Protein AF-A0AAU3HEF8-F1 (afdb_monomer_lite)

Sequence (103 aa):
MNEHDYLRSLKKEDSYTFTYPFEYIAKNHGNDNYDIGTVDMVVRVEWNDSEAGYTIAYDVPDMHKIDPAEGNSDAEGFYESDVYWRLMDDLGSLGIGSEIIAV

pLDDT: mean 95.35, std 4.97, range [63.56, 98.62]

Foldseek 3Di:
DDPLVVLLVQDDDQKDKDKDKDKAFLADPDPPDGDIDIFIKIKMWGQDSVQSATEIDIDTPVQVSHDVVRVDDHPVVCCVPPVVVVVQVVCVVVVNHPSRYDD

Radius of gyration: 17.02 Å; chains: 1; bounding box: 34×21×53 Å

Secondary structure (DSSP, 8-state):
--HHHHHHHH---SEEEEEEEEEEEEEE-STT-EEEEEEEEEEEEEEETTTTEEEEEEE-TTGGG--GGGT---HHHHIIIIIHHHHHHHHHHTT--GGGB--

Structure (mmCIF, N/CA/C/O backbone):
data_AF-A0AAU3HEF8-F1
#
_entry.id   AF-A0AAU3HEF8-F1
#
loop_
_atom_site.group_PDB
_atom_site.id
_atom_site.type_symbol
_atom_site.label_atom_id
_atom_site.label_alt_id
_atom_site.label_comp_id
_atom_site.label_asym_id
_atom_site.label_entity_id
_atom_site.label_seq_id
_atom_site.pdbx_PDB_ins_code
_atom_site.Cartn_x
_atom_site.Cartn_y
_atom_site.Cartn_z
_atom_site.occupancy
_atom_site.B_iso_or_equiv
_atom_site.auth_seq_id
_atom_site.auth_comp_id
_atom_site.auth_asym_id
_atom_site.auth_atom_id
_atom_site.pdbx_PDB_model_num
ATOM 1 N N . MET A 1 1 ? 17.216 6.284 -29.069 1.00 63.56 1 MET A N 1
ATOM 2 C CA . MET A 1 1 ? 16.554 5.664 -27.909 1.00 63.56 1 MET A CA 1
ATOM 3 C C . MET A 1 1 ? 15.326 6.503 -27.633 1.00 63.56 1 MET A C 1
ATOM 5 O O . MET A 1 1 ? 15.493 7.710 -27.499 1.00 63.56 1 MET A O 1
ATOM 9 N N . ASN A 1 2 ? 14.125 5.927 -27.722 1.00 87.31 2 ASN A N 1
ATOM 10 C CA . ASN A 1 2 ? 12.912 6.646 -27.324 1.00 87.31 2 ASN A CA 1
ATOM 11 C C . ASN A 1 2 ? 12.757 6.560 -25.792 1.00 87.31 2 ASN A C 1
ATOM 13 O O . ASN A 1 2 ? 13.463 5.788 -25.141 1.00 87.31 2 ASN A O 1
ATOM 17 N N . GLU A 1 3 ? 11.881 7.381 -25.225 1.00 86.38 3 GLU A N 1
ATOM 18 C CA . GLU A 1 3 ? 11.660 7.450 -23.778 1.00 86.38 3 GLU A CA 1
ATOM 19 C C . GLU A 1 3 ? 11.222 6.102 -23.186 1.00 86.38 3 GLU A C 1
ATOM 21 O O . GLU A 1 3 ? 11.821 5.642 -22.223 1.00 86.38 3 GLU A O 1
ATOM 26 N N . HIS A 1 4 ? 10.285 5.395 -23.822 1.00 86.81 4 HIS A N 1
ATOM 27 C CA . HIS A 1 4 ? 9.837 4.078 -23.355 1.00 86.81 4 HIS A CA 1
ATOM 28 C C . HIS A 1 4 ? 10.957 3.026 -23.352 1.00 86.81 4 HIS A C 1
ATOM 30 O O . HIS A 1 4 ? 11.005 2.185 -22.461 1.00 86.81 4 HIS A O 1
ATOM 36 N N . ASP A 1 5 ? 11.864 3.048 -24.330 1.00 89.62 5 ASP A N 1
ATOM 37 C CA . ASP A 1 5 ? 13.014 2.143 -24.379 1.00 89.62 5 ASP A CA 1
ATOM 38 C C . ASP A 1 5 ? 13.998 2.450 -23.243 1.00 89.62 5 ASP A C 1
ATOM 40 O O . ASP A 1 5 ? 14.584 1.533 -22.669 1.00 89.62 5 ASP A O 1
ATOM 44 N N . TYR A 1 6 ? 14.159 3.734 -22.899 1.00 90.50 6 TYR A N 1
ATOM 45 C CA . TYR A 1 6 ? 14.939 4.144 -21.736 1.00 90.50 6 TYR A CA 1
ATOM 46 C C . TYR A 1 6 ? 14.288 3.659 -20.436 1.00 90.50 6 TYR A C 1
ATOM 48 O O . TYR A 1 6 ? 14.954 2.974 -19.665 1.00 90.50 6 TYR A O 1
ATOM 56 N N . LEU A 1 7 ? 12.995 3.917 -20.224 1.00 92.25 7 LEU A N 1
ATOM 57 C CA . LEU A 1 7 ? 12.278 3.487 -19.018 1.00 92.25 7 LEU A CA 1
ATOM 58 C C . LEU A 1 7 ? 12.285 1.957 -18.862 1.00 92.25 7 LEU A C 1
ATOM 60 O O . LEU A 1 7 ? 12.618 1.440 -17.798 1.00 92.25 7 LEU A O 1
ATOM 64 N N . ARG A 1 8 ? 12.062 1.207 -19.951 1.00 93.19 8 ARG A N 1
ATOM 65 C CA . ARG A 1 8 ? 12.200 -0.263 -19.969 1.00 93.19 8 ARG A CA 1
ATOM 66 C C . ARG A 1 8 ? 13.597 -0.737 -19.581 1.00 93.19 8 ARG A C 1
ATOM 68 O O . ARG A 1 8 ? 13.721 -1.796 -18.976 1.00 93.19 8 ARG A O 1
ATOM 75 N N . SER A 1 9 ? 14.646 0.020 -19.910 1.00 94.19 9 SER A N 1
ATOM 76 C CA . SER A 1 9 ? 16.019 -0.332 -19.520 1.00 94.19 9 SER A CA 1
ATOM 77 C C . SER A 1 9 ? 16.289 -0.175 -18.018 1.00 94.19 9 SER A C 1
ATOM 79 O O . SER A 1 9 ? 17.251 -0.753 -17.514 1.00 94.19 9 SER A O 1
ATOM 81 N N . LEU A 1 10 ? 15.447 0.583 -17.303 1.00 94.62 10 LEU A N 1
ATOM 82 C CA . LEU A 1 10 ? 15.537 0.784 -15.854 1.00 94.62 10 LEU A CA 1
ATOM 83 C C . LEU A 1 10 ? 14.797 -0.295 -15.054 1.00 94.62 10 LEU A C 1
ATOM 85 O O . LEU A 1 10 ? 15.031 -0.415 -13.847 1.00 94.62 10 LEU A O 1
ATOM 89 N N . LYS A 1 11 ? 13.938 -1.084 -15.717 1.00 94.94 11 LYS A N 1
ATOM 90 C CA . LYS A 1 11 ? 13.209 -2.204 -15.116 1.00 94.94 11 LYS A CA 1
ATOM 91 C C . LYS A 1 11 ? 14.155 -3.113 -14.328 1.00 94.94 11 LYS A C 1
ATOM 93 O O . LYS A 1 11 ? 15.295 -3.366 -14.727 1.00 94.94 11 LYS A O 1
ATOM 98 N N . LYS A 1 12 ? 13.650 -3.608 -13.201 1.00 94.81 12 LYS A N 1
ATOM 99 C CA . LYS A 1 12 ? 14.320 -4.576 -12.335 1.00 94.81 12 LYS A CA 1
ATOM 100 C C . LYS A 1 12 ? 13.624 -5.927 -12.498 1.00 94.81 12 LYS A C 1
ATOM 102 O O . LYS A 1 12 ? 13.835 -6.581 -13.514 1.00 94.81 12 LYS A O 1
ATOM 107 N N . GLU A 1 13 ? 12.773 -6.304 -11.554 1.00 96.38 13 GLU A N 1
ATOM 108 C CA . GLU A 1 13 ? 11.946 -7.511 -11.625 1.00 96.38 13 GLU A CA 1
ATOM 109 C C . GLU A 1 13 ? 10.565 -7.217 -12.238 1.00 96.38 13 GLU A C 1
ATOM 111 O O . GLU A 1 13 ? 10.201 -6.067 -12.477 1.00 96.38 13 GLU A O 1
ATOM 116 N N . ASP A 1 14 ? 9.778 -8.262 -12.504 1.00 96.81 14 ASP A N 1
ATOM 117 C CA . ASP A 1 14 ? 8.408 -8.115 -13.022 1.00 96.81 14 ASP A CA 1
ATOM 118 C C . ASP A 1 14 ? 7.421 -7.623 -11.955 1.00 96.81 14 ASP A C 1
ATOM 120 O O . ASP A 1 14 ? 6.466 -6.913 -12.273 1.00 96.81 14 ASP A O 1
ATOM 124 N N . SER A 1 15 ? 7.638 -8.000 -10.694 1.00 97.31 15 SER A N 1
ATOM 125 C CA . SER A 1 15 ? 6.716 -7.684 -9.606 1.00 97.31 15 SER A CA 1
ATOM 126 C C . SER A 1 15 ? 7.387 -7.682 -8.239 1.00 97.31 15 SER A C 1
ATOM 128 O O . SER A 1 15 ? 8.288 -8.484 -7.987 1.00 97.31 15 SER A O 1
ATOM 130 N N . TYR A 1 16 ? 6.845 -6.882 -7.328 1.00 97.94 16 TYR A N 1
ATOM 131 C CA . TYR A 1 16 ? 7.176 -6.875 -5.908 1.00 97.94 16 TYR A CA 1
ATOM 132 C C . TYR A 1 16 ? 5.901 -6.948 -5.072 1.00 97.94 16 TYR A C 1
ATOM 134 O O . TYR A 1 16 ? 4.829 -6.505 -5.485 1.00 97.94 16 TYR A O 1
ATOM 142 N N . THR A 1 17 ? 6.011 -7.512 -3.873 1.00 98.12 17 THR A N 1
ATOM 143 C CA . THR A 1 17 ? 4.939 -7.481 -2.877 1.00 98.12 17 THR A CA 1
ATOM 144 C C . THR A 1 17 ? 5.519 -7.033 -1.552 1.00 98.12 17 THR A C 1
ATOM 146 O O . THR A 1 17 ? 6.498 -7.607 -1.076 1.00 98.12 17 THR A O 1
ATOM 149 N N . PHE A 1 18 ? 4.889 -6.024 -0.967 1.00 98.19 18 PHE A N 1
ATOM 150 C CA . PHE A 1 18 ? 5.238 -5.464 0.326 1.00 98.19 18 PHE A CA 1
ATOM 151 C C . PHE A 1 18 ? 4.056 -5.603 1.279 1.00 98.19 18 PHE A C 1
ATOM 153 O O . PHE A 1 18 ? 2.895 -5.603 0.862 1.00 98.19 18 PHE A O 1
ATOM 160 N N . THR A 1 19 ? 4.363 -5.697 2.566 1.00 98.38 19 THR A N 1
ATOM 161 C CA . THR A 1 19 ? 3.366 -5.722 3.633 1.00 98.38 19 THR A CA 1
ATOM 162 C C . THR A 1 19 ? 3.731 -4.649 4.641 1.00 98.38 19 THR A C 1
ATOM 164 O O . THR A 1 19 ? 4.816 -4.692 5.224 1.00 98.38 19 THR A O 1
ATOM 167 N N . TYR A 1 20 ? 2.825 -3.698 4.846 1.00 98.50 20 TYR A N 1
ATOM 168 C CA . TYR A 1 20 ? 3.017 -2.589 5.769 1.00 98.50 20 TYR A CA 1
ATOM 169 C C . TYR A 1 20 ? 1.993 -2.668 6.896 1.00 98.50 20 TYR A C 1
ATOM 171 O O . TYR A 1 20 ? 0.802 -2.497 6.627 1.00 98.50 20 TYR A O 1
ATOM 179 N N . PRO A 1 21 ? 2.424 -2.883 8.149 1.00 98.00 21 PRO A N 1
ATOM 180 C CA . PRO A 1 21 ? 1.538 -2.683 9.281 1.00 98.00 21 PRO A CA 1
ATOM 181 C C . PRO A 1 21 ? 1.242 -1.188 9.435 1.00 98.00 21 PRO A C 1
ATOM 183 O O . PRO A 1 21 ? 2.163 -0.365 9.319 1.00 98.00 21 PRO A O 1
ATOM 186 N N . PHE A 1 22 ? -0.015 -0.862 9.727 1.00 96.81 22 PHE A N 1
ATOM 187 C CA . PHE A 1 22 ? -0.467 0.481 10.088 1.00 96.81 22 PHE A CA 1
ATOM 188 C C . PHE A 1 22 ? -1.445 0.430 11.269 1.00 96.81 22 PHE A C 1
ATOM 190 O O . PHE A 1 22 ? -2.099 -0.587 11.533 1.00 96.81 22 PHE A O 1
ATOM 197 N N . GLU A 1 23 ? -1.508 1.530 12.013 1.00 97.12 23 GLU A N 1
ATOM 198 C CA . GLU A 1 23 ? -2.368 1.668 13.187 1.00 97.12 23 GLU A CA 1
ATOM 199 C C . GLU A 1 23 ? -3.747 2.215 12.812 1.00 97.12 23 GLU A C 1
ATOM 201 O O . GLU A 1 23 ? -3.881 3.067 11.935 1.00 97.12 23 GLU A O 1
ATOM 206 N N . TYR A 1 24 ? -4.777 1.749 13.513 1.00 97.38 24 TYR A N 1
ATOM 207 C CA . TYR A 1 24 ? -6.135 2.273 13.401 1.00 97.38 24 TYR A CA 1
ATOM 208 C C . TYR A 1 24 ? -6.770 2.413 14.786 1.00 97.38 24 TYR A C 1
ATOM 210 O O . TYR A 1 24 ? -6.403 1.719 15.739 1.00 97.38 24 TYR A O 1
ATOM 218 N N . ILE A 1 25 ? -7.754 3.298 14.906 1.00 97.75 25 ILE A N 1
ATOM 219 C CA . ILE A 1 25 ? -8.547 3.465 16.122 1.00 97.75 25 ILE A CA 1
ATOM 220 C C . ILE A 1 25 ? -9.525 2.291 16.203 1.00 97.75 25 ILE A C 1
ATOM 222 O O . ILE A 1 25 ? -10.525 2.253 15.488 1.00 97.75 25 ILE A O 1
ATOM 226 N N . ALA A 1 26 ? -9.246 1.324 17.073 1.00 97.81 26 ALA A N 1
ATOM 227 C CA . ALA A 1 26 ? -10.157 0.218 17.349 1.00 97.81 26 ALA A CA 1
ATOM 228 C C . ALA A 1 26 ? -11.368 0.678 18.170 1.00 97.81 26 ALA A C 1
ATOM 230 O O . ALA A 1 26 ? -12.448 0.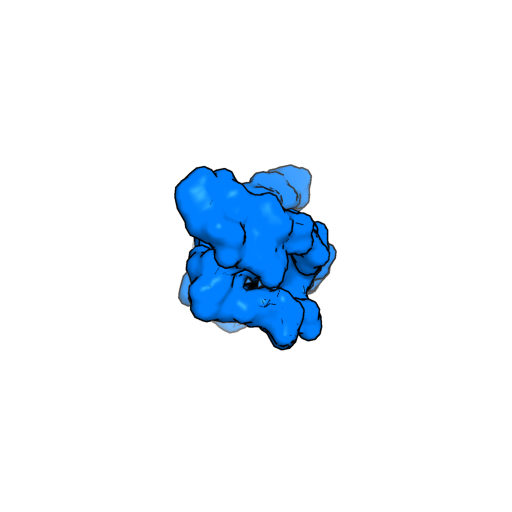102 18.046 1.00 97.81 26 ALA A O 1
ATOM 231 N N . LYS A 1 27 ? -11.180 1.700 19.016 1.00 98.06 27 LYS A N 1
ATOM 232 C CA . LYS A 1 27 ? -12.253 2.344 19.775 1.00 98.06 27 LYS A CA 1
ATOM 233 C C . LYS A 1 27 ? -11.872 3.749 20.230 1.00 98.06 27 LYS A C 1
ATOM 235 O O . LYS A 1 27 ? -10.778 3.959 20.747 1.00 98.06 27 LYS A O 1
ATOM 240 N N . ASN A 1 28 ? -12.801 4.686 20.121 1.00 96.94 28 ASN A N 1
ATOM 241 C CA . ASN A 1 28 ? -12.686 6.063 20.568 1.00 96.94 28 ASN A CA 1
ATOM 242 C C . ASN A 1 28 ? -13.506 6.270 21.851 1.00 96.94 28 ASN A C 1
ATOM 244 O O .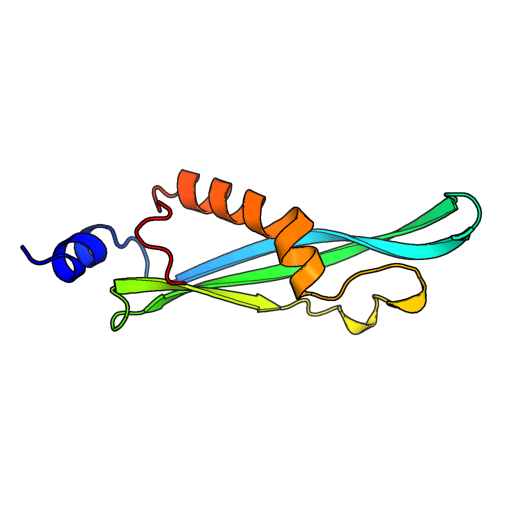 ASN A 1 28 ? -14.735 6.187 21.859 1.00 96.94 28 ASN A O 1
ATOM 248 N N . HIS A 1 29 ? -12.825 6.557 22.962 1.00 96.44 29 HIS A N 1
ATOM 249 C CA . HIS A 1 29 ? -13.461 6.838 24.256 1.00 96.44 29 HIS A CA 1
ATOM 250 C C . HIS A 1 29 ? -13.736 8.338 24.473 1.00 96.44 29 HIS A C 1
ATOM 252 O O . HIS A 1 29 ? -14.257 8.723 25.523 1.00 96.44 29 HIS A O 1
ATOM 258 N N . GLY A 1 30 ? -13.404 9.186 23.493 1.00 93.38 30 GLY A N 1
ATOM 259 C CA . GLY A 1 30 ? -13.442 10.645 23.581 1.00 93.38 30 GLY A CA 1
ATOM 260 C C . GLY A 1 30 ? -12.249 11.237 24.340 1.00 93.38 30 GLY A C 1
ATOM 261 O O . GLY A 1 30 ? -11.514 10.530 25.025 1.00 93.38 30 GLY A O 1
ATOM 262 N N . ASN A 1 31 ? -12.070 12.561 24.240 1.00 92.56 31 ASN A N 1
ATOM 263 C CA . ASN A 1 31 ? -10.983 13.310 24.895 1.00 92.56 31 ASN A CA 1
ATOM 264 C C . ASN A 1 31 ? -9.581 12.730 24.615 1.00 92.56 31 ASN A C 1
ATOM 266 O O . ASN A 1 31 ? -8.814 12.502 25.550 1.00 92.56 31 ASN A O 1
ATOM 270 N N . ASP A 1 32 ? -9.283 12.463 23.341 1.00 91.06 32 ASP A N 1
ATOM 271 C CA . ASP A 1 32 ? -8.007 11.907 22.865 1.00 91.06 32 ASP A CA 1
ATOM 272 C C . ASP A 1 32 ? -7.619 10.547 23.488 1.00 91.06 32 ASP A C 1
ATOM 274 O O . ASP A 1 32 ? -6.446 10.175 23.520 1.00 91.06 32 ASP A O 1
ATOM 278 N N . ASN A 1 33 ? -8.598 9.793 24.000 1.00 96.69 33 ASN A N 1
ATOM 279 C CA . ASN A 1 33 ? -8.395 8.457 24.551 1.00 96.69 33 ASN A CA 1
ATOM 280 C C . ASN A 1 33 ? -8.875 7.385 23.563 1.00 96.69 33 ASN A C 1
ATOM 282 O O . ASN A 1 33 ? -10.071 7.294 23.271 1.00 96.69 33 ASN A O 1
ATOM 286 N N . TYR A 1 34 ? -7.949 6.549 23.094 1.00 96.75 34 TYR A N 1
ATOM 287 C CA . TYR A 1 34 ? -8.184 5.572 22.033 1.00 96.75 34 TYR A CA 1
ATOM 288 C C . TYR A 1 34 ? -7.631 4.197 22.403 1.00 96.75 34 TYR A C 1
ATOM 290 O O . TYR A 1 34 ? -6.525 4.090 22.934 1.00 96.75 34 TYR A O 1
ATOM 298 N N . ASP A 1 35 ? -8.366 3.148 22.039 1.00 97.88 35 ASP A N 1
ATOM 299 C CA . ASP A 1 35 ? -7.782 1.822 21.868 1.00 97.88 35 ASP A CA 1
ATOM 300 C C . ASP A 1 35 ? -7.243 1.734 20.436 1.00 97.88 35 ASP A C 1
ATOM 302 O O . ASP A 1 35 ? -7.988 1.958 19.479 1.00 97.88 35 ASP A O 1
ATOM 306 N N . ILE A 1 36 ? -5.959 1.412 20.287 1.00 97.75 36 ILE A N 1
ATOM 307 C CA . ILE A 1 36 ? -5.294 1.304 18.984 1.00 97.75 36 ILE A CA 1
ATOM 308 C C . ILE A 1 36 ? -5.153 -0.166 18.596 1.00 97.75 36 ILE A C 1
ATOM 310 O O . ILE A 1 36 ? -4.708 -0.996 19.392 1.00 97.75 36 ILE A O 1
ATOM 314 N N . GLY A 1 37 ? -5.552 -0.479 17.368 1.00 97.81 37 GLY A N 1
ATOM 315 C CA . GLY A 1 37 ? -5.296 -1.756 16.720 1.00 97.81 37 GLY A CA 1
ATOM 316 C C . GLY A 1 37 ? -4.252 -1.618 15.615 1.00 97.81 37 GLY A C 1
ATOM 317 O O . GLY A 1 37 ? -3.910 -0.517 15.191 1.00 97.81 37 GLY A O 1
ATOM 318 N N . THR A 1 38 ? -3.772 -2.755 15.119 1.00 98.12 38 THR A N 1
ATOM 319 C CA . THR A 1 38 ? -2.852 -2.822 13.977 1.00 98.12 38 THR A CA 1
ATOM 320 C C . THR A 1 38 ? -3.377 -3.839 12.976 1.00 98.12 38 THR A C 1
ATOM 322 O O . THR A 1 38 ? -3.805 -4.929 13.367 1.00 98.12 38 THR A O 1
ATOM 325 N N . VAL A 1 39 ? -3.334 -3.487 11.696 1.00 98.12 39 VAL A N 1
ATOM 326 C CA . VAL A 1 39 ? -3.571 -4.402 10.572 1.00 98.12 39 VAL A CA 1
ATOM 327 C C . VAL A 1 39 ? -2.520 -4.163 9.493 1.00 98.12 39 VAL A C 1
ATOM 329 O O . VAL A 1 39 ? -1.752 -3.206 9.569 1.00 98.12 39 VAL A O 1
ATOM 332 N N . ASP A 1 40 ? -2.504 -5.030 8.487 1.00 98.50 40 ASP A N 1
ATOM 333 C CA . ASP A 1 40 ? -1.560 -4.954 7.382 1.00 98.50 40 ASP A CA 1
ATOM 334 C C . ASP A 1 40 ? -2.224 -4.440 6.101 1.00 98.50 40 ASP A C 1
ATOM 336 O O . ASP A 1 40 ? -3.322 -4.868 5.733 1.00 98.50 40 ASP A O 1
ATOM 340 N N . MET A 1 41 ? -1.506 -3.583 5.376 1.00 98.62 41 MET A N 1
ATOM 341 C CA . MET A 1 41 ? -1.752 -3.291 3.969 1.00 98.62 41 MET A CA 1
ATOM 342 C C . MET A 1 41 ? -0.787 -4.097 3.103 1.00 98.62 41 MET A C 1
ATOM 344 O O . MET A 1 41 ? 0.432 -4.023 3.272 1.00 98.62 41 MET A O 1
ATOM 348 N N . VAL A 1 42 ? -1.329 -4.854 2.153 1.00 98.62 42 VAL A N 1
ATOM 349 C CA . VAL A 1 42 ? -0.555 -5.587 1.149 1.00 98.62 42 VAL A CA 1
ATOM 350 C C . VAL A 1 42 ? -0.486 -4.742 -0.112 1.00 98.62 42 VAL A C 1
ATOM 352 O O . VAL A 1 42 ? -1.512 -4.486 -0.736 1.00 98.62 42 VAL A O 1
ATOM 355 N N . VAL A 1 43 ? 0.720 -4.347 -0.507 1.00 98.38 43 VAL A N 1
ATOM 356 C CA . VAL A 1 43 ? 0.969 -3.547 -1.709 1.00 98.38 43 VAL A CA 1
ATOM 357 C C . VAL A 1 43 ? 1.649 -4.412 -2.763 1.00 98.38 43 VAL A C 1
ATOM 359 O O . VAL A 1 43 ? 2.678 -5.035 -2.503 1.00 98.38 43 VAL A O 1
ATOM 362 N N . ARG A 1 44 ? 1.079 -4.445 -3.965 1.00 98.31 44 ARG A N 1
ATOM 363 C CA . ARG A 1 44 ? 1.619 -5.110 -5.152 1.00 98.31 44 ARG A CA 1
ATOM 364 C C . ARG A 1 44 ? 2.111 -4.047 -6.115 1.00 98.31 44 ARG A C 1
ATOM 366 O O . ARG A 1 44 ? 1.386 -3.107 -6.428 1.00 98.31 44 ARG A O 1
ATOM 373 N N . VAL A 1 45 ? 3.340 -4.219 -6.574 1.00 97.81 45 VAL A N 1
ATOM 374 C CA . VAL A 1 45 ? 3.978 -3.342 -7.550 1.00 97.81 45 VAL A CA 1
ATOM 375 C C . VAL A 1 45 ? 4.289 -4.196 -8.765 1.00 97.81 45 VAL A C 1
ATOM 377 O O . VAL A 1 45 ? 5.087 -5.122 -8.653 1.00 97.81 45 VAL A O 1
ATOM 380 N N . GLU A 1 46 ? 3.643 -3.937 -9.897 1.00 97.94 46 GLU A N 1
ATOM 381 C CA . GLU A 1 46 ? 3.715 -4.794 -11.087 1.00 97.94 46 GLU A CA 1
ATOM 382 C C . GLU A 1 46 ? 4.113 -3.988 -12.318 1.00 97.94 46 GLU A C 1
ATOM 384 O O . GLU A 1 46 ? 3.553 -2.926 -12.597 1.00 97.94 46 GLU A O 1
ATOM 389 N N . TRP A 1 47 ? 5.096 -4.493 -13.062 1.00 97.62 47 TRP A N 1
ATOM 390 C CA . TRP A 1 47 ? 5.553 -3.857 -14.288 1.00 97.62 47 TRP A CA 1
ATOM 391 C C . TRP A 1 47 ? 4.479 -3.924 -15.378 1.00 97.62 47 TRP A C 1
ATOM 393 O O . TRP A 1 47 ? 4.026 -5.004 -15.757 1.00 97.62 47 TRP A O 1
ATOM 403 N N . ASN A 1 48 ? 4.138 -2.773 -15.951 1.00 95.44 48 ASN A N 1
ATOM 404 C CA . ASN A 1 48 ? 3.242 -2.642 -17.088 1.00 95.44 48 ASN A CA 1
ATOM 405 C C . ASN A 1 48 ? 4.029 -2.237 -18.344 1.00 95.44 48 ASN A C 1
ATOM 407 O O . ASN A 1 48 ? 4.472 -1.098 -18.496 1.00 95.44 48 ASN A O 1
ATOM 411 N N . ASP A 1 49 ? 4.162 -3.160 -19.301 1.00 92.81 49 ASP A N 1
ATOM 412 C CA . ASP A 1 49 ? 4.897 -2.924 -20.554 1.00 92.81 49 ASP A CA 1
ATOM 413 C C . ASP A 1 49 ? 4.293 -1.830 -21.446 1.00 92.81 49 ASP A C 1
ATOM 415 O O . ASP A 1 49 ? 5.020 -1.207 -22.239 1.00 92.81 49 ASP A O 1
ATOM 419 N N . SER A 1 50 ? 2.980 -1.602 -21.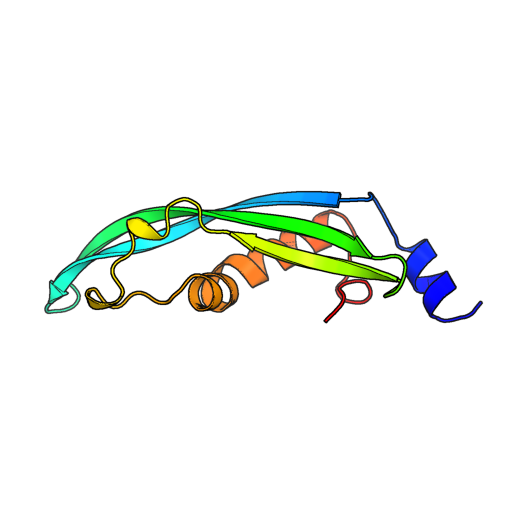327 1.00 91.88 50 SER A N 1
ATOM 420 C CA . SER A 1 50 ? 2.263 -0.569 -22.084 1.00 91.88 50 SER A CA 1
ATOM 421 C C . SER A 1 50 ? 2.642 0.826 -21.596 1.00 91.88 50 SER A C 1
ATOM 423 O O . SER A 1 50 ? 2.814 1.736 -22.406 1.00 91.88 50 SER A O 1
ATOM 425 N N . GLU A 1 51 ? 2.830 0.967 -20.286 1.00 91.62 51 GLU A N 1
ATOM 426 C CA . GLU A 1 51 ? 3.190 2.224 -19.622 1.00 91.62 51 GLU A CA 1
ATOM 427 C C . GLU A 1 51 ? 4.704 2.384 -19.463 1.00 91.62 51 GLU A C 1
ATOM 429 O O . GLU A 1 51 ? 5.177 3.481 -19.199 1.00 91.62 51 GLU A O 1
ATOM 434 N N . ALA A 1 52 ? 5.473 1.310 -19.688 1.00 93.94 52 ALA A N 1
ATOM 435 C CA . ALA A 1 52 ? 6.907 1.259 -19.413 1.00 93.94 52 ALA A CA 1
ATOM 436 C C . ALA A 1 52 ? 7.238 1.705 -17.974 1.00 93.94 52 ALA A C 1
ATOM 438 O O . ALA A 1 52 ? 8.211 2.422 -17.751 1.00 93.94 52 ALA A O 1
ATOM 439 N N . GLY A 1 53 ? 6.428 1.258 -17.011 1.00 96.25 53 GLY A N 1
ATOM 440 C CA . GLY A 1 53 ? 6.551 1.599 -15.598 1.00 96.25 53 GLY A CA 1
ATOM 441 C C . GLY A 1 53 ? 5.820 0.601 -14.703 1.00 96.25 53 GLY A C 1
ATOM 442 O O . GLY A 1 53 ? 5.101 -0.275 -15.180 1.00 96.25 53 GLY A O 1
ATOM 443 N N . TYR A 1 54 ? 6.022 0.719 -13.398 1.00 97.50 54 TYR A N 1
ATOM 444 C CA . TYR A 1 54 ? 5.353 -0.073 -12.381 1.00 97.50 54 TYR A CA 1
ATOM 445 C C . TYR A 1 54 ? 4.027 0.560 -11.979 1.00 97.50 54 TYR A C 1
ATOM 447 O O . TYR A 1 54 ? 3.977 1.724 -11.596 1.00 97.50 54 TYR A O 1
ATOM 455 N N . THR A 1 55 ? 2.975 -0.245 -12.002 1.00 97.06 55 THR A N 1
ATOM 456 C CA . THR A 1 55 ? 1.668 0.079 -11.430 1.00 97.06 55 THR A CA 1
ATOM 457 C C . THR A 1 55 ? 1.608 -0.387 -9.982 1.00 97.06 55 THR A C 1
ATOM 459 O O . THR A 1 55 ? 2.244 -1.380 -9.618 1.00 97.06 55 THR A O 1
ATOM 462 N N . ILE A 1 56 ? 0.858 0.332 -9.148 1.00 97.06 56 ILE A N 1
ATOM 463 C CA . ILE A 1 56 ? 0.712 0.026 -7.726 1.00 97.06 56 ILE A CA 1
ATOM 464 C C . ILE A 1 56 ? -0.749 -0.309 -7.445 1.00 97.06 56 ILE A C 1
ATOM 466 O O . ILE A 1 56 ? -1.648 0.467 -7.757 1.00 97.06 56 ILE A O 1
ATOM 470 N N . ALA A 1 57 ? -0.977 -1.456 -6.819 1.00 97.31 57 ALA A N 1
ATOM 471 C CA . ALA A 1 57 ? -2.272 -1.848 -6.284 1.00 97.31 57 ALA A CA 1
ATOM 472 C C . ALA A 1 57 ? -2.110 -2.238 -4.818 1.00 97.31 57 ALA A C 1
ATOM 474 O O . ALA A 1 57 ? -1.090 -2.809 -4.431 1.00 97.31 57 ALA A O 1
ATOM 475 N N . TYR A 1 58 ? -3.115 -1.972 -3.996 1.00 97.75 58 TYR A N 1
ATOM 476 C CA . TYR A 1 58 ? -3.067 -2.306 -2.579 1.00 97.75 58 TYR A CA 1
ATOM 477 C C . TYR A 1 58 ? -4.401 -2.854 -2.082 1.00 97.75 58 TYR A C 1
ATOM 479 O O . TYR A 1 58 ? -5.456 -2.599 -2.658 1.00 97.75 58 TYR A O 1
ATOM 487 N N . ASP A 1 59 ? -4.327 -3.641 -1.016 1.00 97.44 59 ASP A N 1
ATOM 488 C CA . ASP A 1 59 ? -5.475 -4.206 -0.316 1.00 97.44 59 ASP A CA 1
ATOM 489 C C . ASP A 1 59 ? -5.209 -4.218 1.192 1.00 97.44 59 ASP A C 1
ATOM 491 O O . ASP A 1 59 ? -4.069 -4.392 1.630 1.00 97.44 59 ASP A O 1
ATOM 495 N N . VAL A 1 60 ? -6.266 -4.053 1.984 1.00 97.94 60 VAL A N 1
ATOM 496 C CA . VAL A 1 60 ? -6.236 -4.223 3.442 1.00 97.94 60 VAL A CA 1
ATOM 497 C C . VAL A 1 60 ? -7.145 -5.411 3.766 1.00 97.94 60 VAL A C 1
ATOM 499 O O . VAL A 1 60 ? -8.358 -5.228 3.899 1.00 97.94 60 VAL A O 1
ATOM 502 N N . PRO A 1 61 ? -6.608 -6.638 3.914 1.00 97.94 61 PRO A N 1
ATOM 503 C CA . PRO A 1 61 ? -7.436 -7.839 4.077 1.00 97.94 61 PRO A CA 1
ATOM 504 C C . PRO A 1 61 ? -8.390 -7.761 5.278 1.00 97.94 61 PRO A C 1
ATOM 506 O O . PRO A 1 61 ? -9.503 -8.292 5.270 1.00 97.94 61 PRO A O 1
ATOM 509 N N . ASP A 1 62 ? -7.953 -7.053 6.317 1.00 97.31 62 ASP A N 1
ATOM 510 C CA . ASP A 1 62 ? -8.673 -6.868 7.570 1.00 97.31 62 ASP A CA 1
ATOM 511 C C . ASP A 1 62 ? -9.448 -5.540 7.647 1.00 97.31 62 ASP A C 1
ATOM 513 O O . ASP A 1 62 ? -9.825 -5.116 8.739 1.00 97.31 62 ASP A O 1
ATOM 517 N N . MET A 1 63 ? -9.762 -4.902 6.510 1.00 96.38 63 MET A N 1
ATOM 518 C CA . MET A 1 63 ? -10.494 -3.624 6.479 1.00 96.38 63 MET A CA 1
ATOM 519 C C . MET A 1 63 ? -11.835 -3.681 7.230 1.00 96.38 63 MET A C 1
ATOM 521 O O . MET A 1 63 ? -12.281 -2.696 7.803 1.00 96.38 63 MET A O 1
ATOM 525 N N . HIS A 1 64 ? -12.460 -4.860 7.296 1.00 95.88 64 HIS A N 1
ATOM 526 C CA . HIS A 1 64 ? -13.699 -5.099 8.043 1.00 95.88 64 HIS A CA 1
ATOM 527 C C . HIS A 1 64 ? -13.584 -4.876 9.565 1.00 95.88 64 HIS A C 1
ATOM 529 O O . HIS A 1 64 ? -14.610 -4.804 10.239 1.00 95.88 64 HIS A O 1
ATOM 535 N N . LYS A 1 65 ? -12.365 -4.814 10.121 1.00 95.88 65 LYS A N 1
ATOM 536 C CA . LYS A 1 65 ? -12.108 -4.510 11.540 1.00 95.88 65 LYS A CA 1
ATOM 537 C C . LYS A 1 65 ? -12.038 -3.009 11.821 1.00 95.88 65 LYS A C 1
ATOM 539 O O . LYS A 1 65 ? -12.066 -2.622 12.988 1.00 95.88 65 LYS A O 1
ATOM 544 N N . ILE A 1 66 ? -11.904 -2.191 10.780 1.00 97.06 66 ILE A N 1
ATOM 545 C CA . ILE A 1 66 ? -11.739 -0.746 10.884 1.00 97.06 66 ILE A CA 1
ATOM 546 C C . ILE A 1 66 ? -13.114 -0.105 10.741 1.00 97.06 66 ILE A C 1
ATOM 548 O O . ILE A 1 66 ? -13.723 -0.154 9.674 1.00 97.06 66 ILE A O 1
ATOM 552 N N . ASP A 1 67 ? -13.603 0.498 11.822 1.00 96.75 67 ASP A N 1
ATOM 553 C CA . ASP A 1 67 ? -14.859 1.241 11.811 1.00 96.75 67 ASP A CA 1
ATOM 554 C C . ASP A 1 67 ? -14.585 2.728 11.505 1.00 96.75 67 ASP A C 1
ATOM 556 O O . ASP A 1 67 ? -13.893 3.396 12.287 1.00 96.75 67 ASP A O 1
ATOM 560 N N . PRO A 1 68 ? -15.115 3.285 10.397 1.00 95.62 68 PRO A N 1
ATOM 561 C CA . PRO A 1 68 ? -15.004 4.712 10.104 1.00 95.62 68 PRO A CA 1
ATOM 562 C C . PRO A 1 68 ? -15.645 5.602 11.180 1.00 95.62 68 PRO A C 1
ATOM 564 O O . PRO A 1 68 ? -15.216 6.740 11.369 1.00 95.62 68 PRO A O 1
ATOM 567 N N . ALA A 1 69 ? -16.647 5.104 11.917 1.00 96.69 69 ALA A N 1
ATOM 568 C CA . ALA A 1 69 ? -17.304 5.859 12.986 1.00 96.69 69 ALA A CA 1
ATOM 569 C C . ALA A 1 69 ? -16.370 6.158 14.171 1.00 96.69 69 ALA A C 1
ATOM 571 O O . ALA A 1 69 ? -16.607 7.117 14.906 1.00 96.69 69 ALA A O 1
ATOM 572 N N . GLU A 1 70 ? -15.292 5.386 14.326 1.00 97.31 70 GLU A N 1
ATOM 573 C CA . GLU A 1 70 ? -14.277 5.599 15.363 1.00 97.31 70 GLU A CA 1
ATOM 574 C C . GLU A 1 70 ? -13.267 6.705 14.987 1.00 97.31 70 GLU A C 1
ATOM 576 O O . GLU A 1 70 ? -12.446 7.105 15.814 1.00 97.31 70 GLU A O 1
ATOM 581 N N . GLY A 1 71 ? -13.365 7.261 13.769 1.00 95.31 71 GLY A N 1
ATOM 582 C CA . GLY A 1 71 ? -12.504 8.337 13.263 1.00 95.31 71 GLY A CA 1
ATOM 583 C C . GLY A 1 71 ? -11.410 7.878 12.296 1.00 95.31 71 GLY A C 1
ATOM 584 O O . GLY A 1 71 ? -10.455 8.617 12.072 1.00 95.31 71 GLY A O 1
ATOM 585 N N . ASN A 1 72 ? -11.533 6.674 11.736 1.00 97.06 72 ASN A N 1
ATOM 586 C CA . ASN A 1 72 ? -10.582 6.119 10.772 1.00 97.06 72 ASN A CA 1
ATOM 587 C C . ASN A 1 72 ? -10.889 6.537 9.326 1.00 97.06 72 ASN A C 1
ATOM 589 O O . ASN A 1 72 ? -12.046 6.777 8.973 1.00 97.06 72 ASN A O 1
ATOM 593 N N . SER A 1 73 ? -9.857 6.558 8.480 1.00 95.25 73 SER A N 1
ATOM 594 C CA . SER A 1 73 ? -10.002 6.667 7.026 1.00 95.25 73 SER A CA 1
ATOM 595 C C . SER A 1 73 ? -10.358 5.321 6.384 1.00 95.25 73 SER A C 1
ATOM 597 O O . SER A 1 73 ? -10.430 4.285 7.048 1.00 95.25 73 SER A O 1
ATOM 599 N N . ASP A 1 74 ? -10.572 5.331 5.071 1.00 96.19 74 ASP A N 1
ATOM 600 C CA . ASP A 1 74 ? -10.579 4.116 4.264 1.00 96.19 74 ASP A CA 1
ATOM 601 C C . ASP A 1 74 ? -9.146 3.673 3.896 1.00 96.19 74 ASP A C 1
ATOM 603 O O . ASP A 1 74 ? -8.154 4.251 4.354 1.00 96.19 74 ASP A O 1
ATOM 607 N N . ALA A 1 75 ? -9.038 2.611 3.090 1.00 96.94 75 ALA A N 1
ATOM 608 C CA . ALA A 1 75 ? -7.756 2.063 2.655 1.00 96.94 75 ALA A CA 1
ATOM 609 C C . ALA A 1 75 ? -6.917 3.073 1.854 1.00 96.94 75 ALA A C 1
ATOM 611 O O . ALA A 1 75 ? -5.699 3.088 2.011 1.00 96.94 75 ALA A O 1
ATOM 612 N N . GLU A 1 76 ? -7.551 3.919 1.035 1.00 97.44 76 GLU A N 1
ATOM 613 C CA . GLU A 1 76 ? -6.862 4.971 0.280 1.00 97.44 76 GLU A CA 1
ATOM 614 C C . GLU A 1 76 ? -6.268 6.009 1.234 1.00 97.44 76 GLU A C 1
ATOM 616 O O . GLU A 1 76 ? -5.077 6.305 1.152 1.00 97.44 76 GLU A O 1
ATOM 621 N N . GLY A 1 77 ? -7.038 6.463 2.228 1.00 97.19 77 GLY A N 1
ATOM 622 C CA . GLY A 1 77 ? -6.531 7.393 3.236 1.00 97.19 77 GLY A CA 1
ATOM 623 C C . GLY A 1 77 ? -5.325 6.850 4.012 1.00 97.19 77 GLY A C 1
ATOM 624 O O . GLY A 1 77 ? -4.343 7.570 4.188 1.00 97.19 77 GLY A O 1
ATOM 625 N N . PHE A 1 78 ? -5.343 5.570 4.411 1.00 97.12 78 PHE A N 1
ATOM 626 C CA . PHE A 1 78 ? -4.186 4.940 5.067 1.00 97.12 78 PHE A CA 1
ATOM 627 C C . PHE A 1 78 ? -2.988 4.791 4.125 1.00 97.12 78 PHE A C 1
ATOM 629 O O . PHE A 1 78 ? -1.838 4.946 4.554 1.00 97.12 78 PHE A O 1
ATOM 636 N N . TYR A 1 79 ? -3.248 4.512 2.844 1.00 97.62 79 TYR A N 1
ATOM 637 C CA . TYR A 1 79 ? -2.200 4.421 1.839 1.00 97.62 79 TYR A CA 1
ATOM 638 C C . TYR A 1 79 ? -1.475 5.761 1.695 1.00 97.62 79 TYR A C 1
ATOM 640 O O . TYR A 1 79 ? -0.255 5.817 1.826 1.00 97.62 79 TYR A O 1
ATOM 648 N N . GLU A 1 80 ? -2.219 6.849 1.503 1.00 97.06 80 GLU A N 1
ATOM 649 C CA . GLU A 1 80 ? -1.656 8.185 1.303 1.00 97.06 80 GLU A CA 1
ATOM 650 C C . GLU A 1 80 ? -0.950 8.735 2.552 1.00 97.06 80 GLU A C 1
ATOM 652 O O . GLU A 1 80 ? 0.084 9.400 2.437 1.00 97.06 80 GLU A O 1
ATOM 657 N N . SER A 1 81 ? -1.489 8.470 3.750 1.00 96.12 81 SER A N 1
ATOM 658 C CA . SER A 1 81 ? -0.981 9.075 4.988 1.00 96.12 81 SER A CA 1
ATOM 659 C C . SER A 1 81 ? 0.236 8.374 5.597 1.00 96.12 81 SER A C 1
ATOM 661 O O . SER A 1 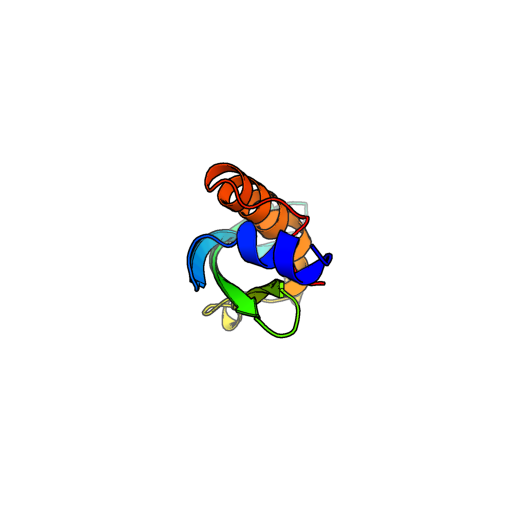81 ? 1.005 9.024 6.304 1.00 96.12 81 SER A O 1
ATOM 663 N N . ASP A 1 82 ? 0.411 7.069 5.360 1.00 95.81 82 ASP A N 1
ATOM 664 C CA . ASP A 1 82 ? 1.469 6.253 5.988 1.00 95.81 82 ASP A CA 1
ATOM 665 C C . ASP A 1 82 ? 2.226 5.413 4.948 1.00 95.81 82 ASP A C 1
ATOM 667 O O . ASP A 1 82 ? 3.432 5.583 4.737 1.00 95.81 82 ASP A O 1
ATOM 671 N N . VAL A 1 83 ? 1.514 4.533 4.241 1.00 97.44 83 VAL A N 1
ATOM 672 C CA . VAL A 1 83 ? 2.144 3.465 3.451 1.00 97.44 83 VAL A CA 1
ATOM 673 C C . VAL A 1 83 ? 2.912 3.990 2.234 1.00 97.44 83 VAL A C 1
ATOM 675 O O . VAL A 1 83 ? 3.990 3.477 1.936 1.00 97.44 83 VAL A O 1
ATOM 678 N N . TYR A 1 84 ? 2.409 5.022 1.552 1.00 96.62 84 TYR A N 1
ATOM 679 C CA . TYR A 1 84 ? 2.992 5.553 0.318 1.00 96.62 84 TYR A CA 1
ATOM 680 C C . TYR A 1 84 ? 4.466 5.939 0.486 1.00 96.62 84 TYR A C 1
ATOM 682 O O . TYR A 1 84 ? 5.317 5.498 -0.284 1.00 96.62 84 TYR A O 1
ATOM 690 N N . TRP A 1 85 ? 4.805 6.720 1.514 1.00 96.25 85 TRP A N 1
ATOM 691 C CA . TRP A 1 85 ? 6.181 7.193 1.698 1.00 96.25 85 TRP A CA 1
ATOM 692 C C . TRP A 1 85 ? 7.148 6.061 2.052 1.00 96.25 85 TRP A C 1
ATOM 694 O O . TRP A 1 85 ? 8.287 6.067 1.590 1.00 96.25 85 TRP A O 1
ATOM 704 N N . ARG A 1 86 ? 6.684 5.068 2.821 1.00 97.94 86 ARG A N 1
ATOM 705 C CA . ARG A 1 86 ? 7.462 3.867 3.165 1.00 97.94 86 ARG A CA 1
ATOM 706 C C . ARG A 1 86 ? 7.714 3.003 1.931 1.00 97.94 86 ARG A C 1
ATOM 708 O O . ARG A 1 86 ? 8.839 2.566 1.716 1.00 97.94 86 ARG A O 1
ATOM 715 N N . LEU A 1 87 ? 6.700 2.840 1.081 1.00 97.94 87 LEU A N 1
ATOM 716 C CA . LEU A 1 87 ? 6.837 2.166 -0.207 1.00 97.94 87 LEU A CA 1
ATOM 717 C C . LEU A 1 87 ? 7.865 2.853 -1.110 1.00 97.94 87 LEU A C 1
ATOM 719 O O . LEU A 1 87 ? 8.700 2.173 -1.699 1.00 97.94 87 LEU A O 1
ATOM 723 N N . MET A 1 88 ? 7.831 4.184 -1.219 1.00 97.00 88 MET A N 1
ATOM 724 C CA . MET A 1 88 ? 8.803 4.918 -2.038 1.00 97.00 88 MET A CA 1
ATOM 725 C C . MET A 1 88 ? 10.243 4.742 -1.534 1.00 97.00 88 MET A C 1
ATOM 727 O O . MET A 1 88 ? 11.158 4.629 -2.348 1.00 97.00 88 MET A O 1
ATOM 731 N N . ASP A 1 89 ? 10.452 4.686 -0.215 1.00 97.69 89 ASP A N 1
ATOM 732 C CA . ASP A 1 89 ? 11.772 4.438 0.384 1.00 97.69 89 ASP A CA 1
ATOM 733 C C . ASP A 1 89 ? 12.277 3.009 0.103 1.00 97.69 89 ASP A C 1
ATOM 735 O O . ASP A 1 89 ? 13.426 2.814 -0.314 1.00 97.69 89 ASP A O 1
ATOM 739 N N . ASP A 1 90 ? 11.399 2.010 0.233 1.00 97.94 90 ASP A N 1
ATOM 740 C CA . ASP A 1 90 ? 11.719 0.613 -0.082 1.00 97.94 90 ASP A CA 1
ATOM 741 C C . ASP A 1 90 ? 12.027 0.421 -1.577 1.00 97.94 90 ASP A C 1
ATOM 743 O O . ASP A 1 90 ? 13.018 -0.223 -1.936 1.00 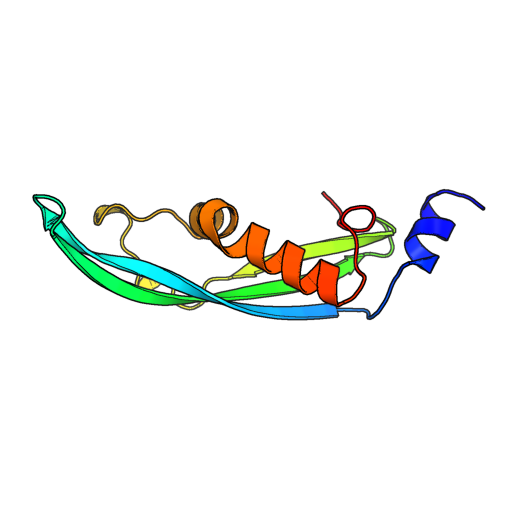97.94 90 ASP A O 1
ATOM 747 N N . LEU A 1 91 ? 11.233 1.024 -2.470 1.00 97.38 91 LEU A N 1
ATOM 748 C CA . LEU A 1 91 ? 11.494 1.017 -3.914 1.00 97.38 91 LEU A CA 1
ATOM 749 C C . LEU A 1 91 ? 12.817 1.719 -4.247 1.00 97.38 91 LEU A C 1
ATOM 751 O O . LEU A 1 91 ? 13.634 1.177 -4.999 1.00 97.38 91 LEU A O 1
ATOM 755 N N . GLY A 1 92 ? 13.084 2.871 -3.629 1.00 97.00 92 GLY A N 1
ATOM 756 C CA . GLY A 1 92 ? 14.350 3.588 -3.770 1.00 97.00 92 GLY A CA 1
ATOM 757 C C . GLY A 1 92 ? 15.552 2.739 -3.347 1.00 97.00 92 GLY A C 1
ATOM 758 O O . GLY A 1 92 ? 16.569 2.708 -4.045 1.00 97.00 92 GLY A O 1
ATOM 759 N N . SER A 1 93 ? 15.413 1.965 -2.269 1.00 96.75 93 SER A N 1
ATOM 760 C CA . SER A 1 93 ? 16.434 1.022 -1.789 1.00 96.75 93 SER A CA 1
ATOM 761 C C . SER A 1 93 ? 16.692 -0.141 -2.758 1.00 96.75 93 SER A C 1
ATOM 763 O O . SER A 1 93 ? 17.804 -0.672 -2.807 1.00 96.75 93 SER A O 1
ATOM 765 N N . LEU A 1 94 ? 15.705 -0.502 -3.583 1.00 96.31 94 LEU A N 1
ATOM 766 C CA . LEU A 1 94 ? 15.845 -1.459 -4.690 1.00 96.31 94 LEU A CA 1
ATOM 767 C C . LEU A 1 94 ? 16.387 -0.813 -5.980 1.00 96.31 94 LEU A C 1
ATOM 769 O O . LEU A 1 94 ? 16.580 -1.490 -6.995 1.00 96.31 94 LEU A O 1
ATOM 773 N N . GLY A 1 95 ? 16.656 0.495 -5.957 1.00 95.75 95 GLY A N 1
ATOM 774 C CA . GLY A 1 95 ? 17.086 1.263 -7.120 1.00 95.75 95 GLY A CA 1
ATOM 775 C C . GLY A 1 95 ? 15.971 1.473 -8.146 1.00 95.75 95 GLY A C 1
ATOM 776 O O . GLY A 1 95 ? 16.265 1.560 -9.340 1.00 95.75 95 GLY A O 1
ATOM 777 N N . ILE A 1 96 ? 14.716 1.498 -7.693 1.00 96.56 96 ILE A N 1
ATOM 778 C CA . ILE A 1 96 ? 13.528 1.840 -8.478 1.00 96.56 96 ILE A CA 1
ATOM 779 C C . ILE A 1 96 ? 13.174 3.287 -8.142 1.00 96.56 96 ILE A C 1
ATOM 781 O O . ILE A 1 96 ? 12.734 3.590 -7.036 1.00 96.56 96 ILE A O 1
ATOM 785 N N . GLY A 1 97 ? 13.427 4.187 -9.089 1.00 93.38 97 GLY A N 1
ATOM 786 C CA . GLY A 1 97 ? 13.085 5.599 -8.957 1.00 93.38 97 GLY A CA 1
ATOM 787 C C . GLY A 1 97 ? 11.639 5.890 -9.362 1.00 93.38 97 GLY A C 1
ATOM 788 O O . GLY A 1 97 ? 10.978 5.075 -10.013 1.00 93.38 97 GLY A O 1
ATOM 789 N N . SER A 1 98 ? 11.144 7.071 -8.987 1.00 92.19 98 SER A N 1
ATOM 790 C CA . SER A 1 98 ? 9.778 7.506 -9.298 1.00 92.19 98 SER A CA 1
ATOM 791 C C . SER A 1 98 ? 9.526 7.698 -10.795 1.00 92.19 98 SER A C 1
ATOM 793 O O . SER A 1 98 ? 8.377 7.685 -11.221 1.00 92.19 98 SER A O 1
ATOM 795 N N . GLU A 1 99 ? 10.574 7.824 -11.613 1.00 92.56 99 GLU A N 1
ATOM 796 C CA . GLU A 1 99 ? 10.479 7.944 -13.070 1.00 92.56 99 GLU A CA 1
ATOM 797 C C . GLU A 1 99 ? 9.887 6.710 -13.762 1.00 92.56 99 GLU A C 1
ATOM 799 O O . GLU A 1 99 ? 9.408 6.818 -14.887 1.00 92.56 99 GLU A O 1
ATOM 804 N N . ILE A 1 100 ? 9.922 5.548 -13.104 1.00 94.12 100 ILE A N 1
ATOM 805 C CA . ILE A 1 100 ? 9.327 4.303 -13.603 1.00 94.12 100 ILE A CA 1
ATOM 806 C C . ILE A 1 100 ? 8.148 3.851 -12.747 1.00 94.12 100 ILE A C 1
ATOM 808 O O . ILE A 1 100 ? 7.817 2.671 -12.758 1.00 94.12 100 ILE A O 1
ATOM 812 N N . ILE A 1 101 ? 7.512 4.760 -12.010 1.00 93.19 101 ILE A N 1
ATOM 813 C CA . ILE A 1 101 ? 6.220 4.515 -11.365 1.00 93.19 101 ILE A CA 1
ATOM 814 C C . ILE A 1 101 ? 5.143 5.127 -12.262 1.00 93.19 101 ILE A C 1
ATOM 816 O O . ILE A 1 101 ? 5.157 6.328 -12.527 1.00 93.19 101 ILE A O 1
ATOM 820 N N . ALA A 1 102 ? 4.249 4.283 -12.772 1.00 87.44 102 ALA A N 1
ATOM 821 C CA . ALA A 1 102 ? 3.114 4.713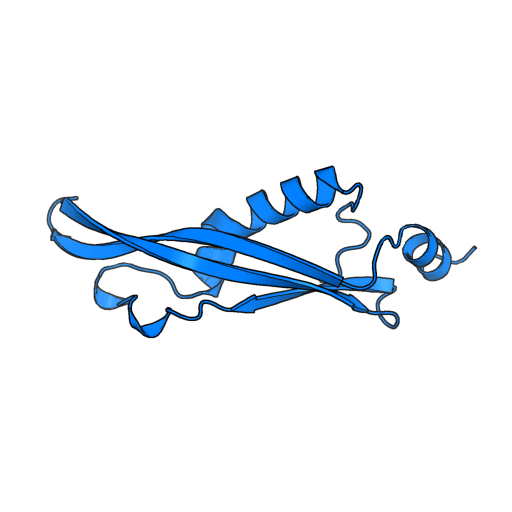 -13.576 1.00 87.44 102 ALA A CA 1
ATOM 822 C C . ALA A 1 102 ? 2.069 5.400 -12.679 1.00 87.44 102 ALA A C 1
ATOM 824 O O . ALA A 1 102 ? 1.871 4.988 -11.533 1.00 87.44 102 ALA A O 1
ATOM 825 N N . VAL A 1 103 ? 1.434 6.454 -13.202 1.00 67.69 103 VAL A N 1
ATOM 826 C CA . VAL A 1 103 ? 0.434 7.288 -12.507 1.00 67.69 103 VAL A CA 1
ATOM 827 C C . VAL A 1 103 ? -0.944 7.054 -13.101 1.00 67.69 103 VAL A C 1
ATOM 829 O O . VAL A 1 103 ? -1.031 7.067 -14.350 1.00 67.69 103 VAL A O 1
#